Protein AF-A4BJS6-F1 (afdb_monomer_lite)

Foldseek 3Di:
DLLVVVVVPAAEAEDEPVDDDPVVVVVVVVVNVVSCVVVVHHHHYHYHYPPDDDDDDADPVGDDDDDDDDD

InterPro domains:
  IPR001697 Pyruvate kinase [PTHR11817] (1-67)
  IPR015793 Pyruvate kinase, barrel [PF00224] (1-64)
  IPR015813 Pyruvate/Phosphoenolpyruvate kinase-like domain superfamily [SSF51621] (1-59)
  IPR040442 Pyruvate kinase-like domain superfamily [G3DSA:3.20.20.60] (1-67)

pLDDT: mean 93.0, std 5.1, range [71.94, 97.88]

Radius of gyration: 18.94 Å; chains: 1; bounding box: 32×31×56 Å

Organism: NCBI:txid314283

Secondary structure (DSSP, 8-state):
-HHHHHHHT--EEEEETTSS-HHHHHHHHHHHHHHHHHTT---EEEEE---S---PPPPTTS--PPPPPP-

Structure (mmCIF, N/CA/C/O backbone):
data_AF-A4BJS6-F1
#
_entry.id   AF-A4BJS6-F1
#
loop_
_atom_site.group_PDB
_atom_site.id
_atom_site.type_symbol
_atom_site.label_atom_id
_atom_site.label_alt_id
_atom_site.label_comp_id
_atom_site.label_asym_id
_atom_site.label_entity_id
_atom_site.label_seq_id
_atom_site.pdbx_PDB_ins_code
_atom_site.Cartn_x
_atom_site.Cartn_y
_atom_site.Cartn_z
_atom_site.occupancy
_atom_site.B_iso_or_equiv
_atom_site.auth_seq_id
_atom_site.auth_comp_id
_atom_site.auth_asym_id
_atom_site.auth_atom_id
_atom_site.pdbx_PDB_model_num
ATOM 1 N N . MET A 1 1 ? -12.509 8.646 -1.244 1.00 91.00 1 MET A N 1
ATOM 2 C CA . MET A 1 1 ? -12.432 7.279 -1.819 1.00 91.00 1 MET A CA 1
ATOM 3 C C . MET A 1 1 ? -12.066 6.232 -0.765 1.00 91.00 1 MET A C 1
ATOM 5 O O . MET A 1 1 ? -12.831 5.291 -0.611 1.00 91.00 1 MET A O 1
ATOM 9 N N . LEU A 1 2 ? -10.977 6.403 0.004 1.00 94.06 2 LEU A N 1
ATOM 10 C CA . LEU A 1 2 ? -10.511 5.415 1.001 1.00 94.06 2 LEU A CA 1
ATOM 11 C C . LEU A 1 2 ? -11.593 4.952 1.991 1.00 94.06 2 LEU A C 1
ATOM 13 O O . LEU A 1 2 ? -11.785 3.752 2.148 1.00 94.06 2 LEU A O 1
ATOM 17 N N . ALA A 1 3 ? -12.363 5.873 2.580 1.00 96.00 3 ALA A N 1
ATOM 18 C CA . ALA A 1 3 ? -13.464 5.520 3.483 1.00 96.00 3 ALA A CA 1
ATOM 19 C C . ALA A 1 3 ? -14.496 4.573 2.844 1.00 96.00 3 ALA A C 1
ATOM 21 O O . ALA A 1 3 ? -14.924 3.616 3.484 1.00 96.00 3 ALA A O 1
ATOM 22 N N . LYS A 1 4 ? -14.829 4.774 1.559 1.00 97.69 4 LYS A N 1
ATOM 23 C CA . LYS A 1 4 ? -15.743 3.887 0.821 1.00 97.69 4 LYS A CA 1
ATOM 24 C C . LYS A 1 4 ? -15.153 2.485 0.661 1.00 97.69 4 LYS A C 1
ATOM 26 O O . LYS A 1 4 ? -15.870 1.513 0.848 1.00 97.69 4 LYS A O 1
ATOM 31 N N . LEU A 1 5 ? -13.851 2.373 0.378 1.00 97.38 5 LEU A N 1
ATOM 32 C CA . LEU A 1 5 ? -13.167 1.077 0.265 1.00 97.38 5 LEU A CA 1
ATOM 33 C C . LEU A 1 5 ? -13.140 0.334 1.608 1.00 97.38 5 LEU A C 1
ATOM 35 O O . LEU A 1 5 ? -13.430 -0.857 1.662 1.00 97.38 5 LEU A O 1
ATOM 39 N N . VAL A 1 6 ? -12.857 1.035 2.709 1.00 97.31 6 VAL A N 1
ATOM 40 C CA . VAL A 1 6 ? -12.877 0.454 4.065 1.00 97.31 6 VAL A CA 1
ATOM 41 C C . VAL A 1 6 ? -14.295 0.039 4.477 1.00 97.31 6 VAL A C 1
ATOM 43 O O . VAL A 1 6 ? -14.501 -1.011 5.094 1.00 97.31 6 VAL A O 1
ATOM 46 N N . GLN A 1 7 ? -15.307 0.825 4.109 1.00 97.00 7 GLN A N 1
ATOM 47 C CA . GLN A 1 7 ? -16.708 0.455 4.307 1.00 97.00 7 GLN A CA 1
ATOM 48 C C . GLN A 1 7 ? -17.088 -0.786 3.495 1.00 97.00 7 GLN A C 1
ATOM 50 O O . GLN A 1 7 ? -17.693 -1.690 4.067 1.00 97.00 7 GLN A O 1
ATOM 55 N N . ALA A 1 8 ? -16.646 -0.862 2.238 1.00 97.56 8 ALA A N 1
ATOM 56 C CA . ALA A 1 8 ? -16.868 -1.985 1.329 1.00 97.56 8 ALA A CA 1
ATOM 57 C C . ALA A 1 8 ? -16.081 -3.263 1.686 1.00 97.56 8 ALA A C 1
ATOM 59 O O . ALA A 1 8 ? -16.351 -4.307 1.103 1.00 97.56 8 ALA A O 1
ATOM 60 N N . GLY A 1 9 ? -15.144 -3.206 2.642 1.00 95.94 9 GLY A N 1
ATOM 61 C CA . GLY A 1 9 ? -14.466 -4.392 3.182 1.00 95.94 9 GLY A CA 1
ATOM 62 C C . GLY A 1 9 ? -12.949 -4.440 2.999 1.00 95.94 9 GLY A C 1
ATOM 63 O O . GLY A 1 9 ? -12.352 -5.478 3.247 1.00 95.94 9 GLY A O 1
ATOM 64 N N . MET A 1 10 ? -12.290 -3.350 2.597 1.00 97.62 10 MET A N 1
ATOM 65 C CA . MET A 1 10 ? -10.826 -3.322 2.501 1.00 97.62 10 MET A CA 1
ATOM 66 C C . MET A 1 10 ? -10.165 -3.528 3.877 1.00 97.62 10 MET A C 1
ATOM 68 O O . MET A 1 10 ? -10.309 -2.693 4.770 1.00 97.62 10 MET A O 1
ATOM 72 N N . ASN A 1 11 ? -9.390 -4.608 4.027 1.00 97.25 11 ASN A N 1
ATOM 73 C CA . ASN A 1 11 ? -8.650 -4.928 5.259 1.00 97.25 11 ASN A CA 1
ATOM 74 C C . ASN A 1 11 ? -7.168 -4.529 5.216 1.00 97.25 11 ASN A C 1
ATOM 76 O O . ASN A 1 11 ? -6.556 -4.320 6.263 1.00 97.25 11 ASN A O 1
ATOM 80 N N . VAL A 1 12 ? -6.583 -4.438 4.020 1.00 97.69 12 VAL A N 1
ATOM 81 C CA . VAL A 1 12 ? -5.160 -4.148 3.810 1.00 97.69 12 VAL A CA 1
ATOM 82 C C . VAL A 1 12 ? -5.030 -3.113 2.699 1.00 97.69 12 VAL A C 1
ATOM 84 O O . VAL A 1 12 ? -5.571 -3.305 1.613 1.00 97.69 12 VAL A O 1
ATOM 87 N N . MET A 1 13 ? -4.290 -2.035 2.953 1.00 97.31 13 MET A N 1
ATOM 88 C CA . MET A 1 13 ? -3.870 -1.085 1.925 1.00 97.31 13 MET A CA 1
ATOM 89 C C . MET A 1 13 ? -2.435 -1.409 1.499 1.00 97.31 13 MET A C 1
ATOM 91 O O . MET A 1 13 ? -1.508 -1.282 2.299 1.00 97.31 13 MET A O 1
ATOM 95 N N . ARG A 1 14 ? -2.254 -1.830 0.244 1.00 96.88 14 ARG A N 1
ATOM 96 C CA . ARG A 1 14 ? -0.936 -2.084 -0.357 1.00 96.88 14 ARG A CA 1
ATOM 97 C C . ARG A 1 14 ? -0.349 -0.788 -0.913 1.00 96.88 14 ARG A C 1
ATOM 99 O O . ARG A 1 14 ? -0.979 -0.136 -1.742 1.00 96.88 14 ARG A O 1
ATOM 106 N N . LEU A 1 15 ? 0.867 -0.457 -0.494 1.00 95.00 15 LEU A N 1
ATOM 107 C CA . LEU A 1 15 ? 1.688 0.614 -1.051 1.00 95.00 15 LEU A CA 1
ATOM 108 C C . LEU A 1 15 ? 2.784 -0.013 -1.905 1.00 95.00 15 LEU A C 1
ATOM 110 O O . LEU A 1 15 ? 3.684 -0.663 -1.381 1.00 95.00 15 LEU A O 1
ATOM 114 N N . ASN A 1 16 ? 2.679 0.158 -3.221 1.00 92.62 16 ASN A N 1
ATOM 115 C CA . ASN A 1 16 ? 3.672 -0.341 -4.166 1.00 92.62 16 ASN A CA 1
ATOM 116 C C . ASN A 1 16 ? 4.806 0.677 -4.313 1.00 92.62 16 ASN A C 1
ATOM 118 O O . ASN A 1 16 ? 4.584 1.751 -4.866 1.00 92.62 16 ASN A O 1
ATOM 122 N N . PHE A 1 17 ? 6.008 0.326 -3.855 1.00 90.12 17 PHE A N 1
ATOM 123 C CA . PHE A 1 17 ? 7.189 1.198 -3.893 1.00 90.12 17 PHE A CA 1
ATOM 124 C C . PHE A 1 17 ? 7.883 1.234 -5.258 1.00 90.12 17 PHE A C 1
ATOM 126 O O . PHE A 1 17 ? 8.866 1.945 -5.441 1.00 90.12 17 PHE A O 1
ATOM 133 N N . SER A 1 18 ? 7.368 0.504 -6.248 1.00 87.19 18 SER A N 1
ATOM 134 C CA . SER A 1 18 ? 7.808 0.656 -7.639 1.00 87.19 18 SER A CA 1
ATOM 135 C C . SER A 1 18 ? 7.399 2.006 -8.241 1.00 87.19 18 SER A C 1
ATOM 137 O O . SER A 1 18 ? 7.922 2.378 -9.291 1.00 87.19 18 SER A O 1
ATOM 139 N N . HIS A 1 19 ? 6.456 2.710 -7.603 1.00 84.44 19 HIS A N 1
ATOM 140 C CA . HIS A 1 19 ? 5.905 3.992 -8.034 1.00 84.44 19 HIS 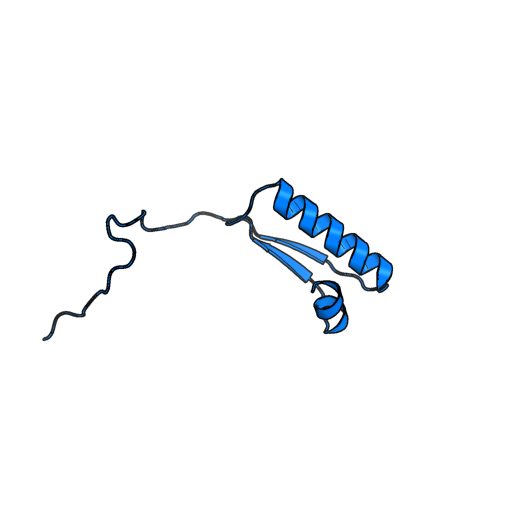A CA 1
ATOM 141 C C . HIS A 1 19 ? 5.686 4.925 -6.834 1.00 84.44 19 HIS A C 1
ATOM 143 O O . HIS A 1 19 ? 5.459 4.460 -5.716 1.00 84.44 19 HIS A O 1
ATOM 149 N N . GLY A 1 20 ? 5.672 6.233 -7.092 1.00 84.88 20 GLY A N 1
ATOM 150 C CA . GLY A 1 20 ? 5.471 7.262 -6.068 1.00 84.88 20 GLY A CA 1
ATOM 151 C C . GLY A 1 20 ? 6.729 7.552 -5.250 1.00 84.88 20 GLY A C 1
ATOM 152 O O . GLY A 1 20 ? 7.654 6.740 -5.189 1.00 84.88 20 GLY A O 1
ATOM 153 N N . ASP A 1 21 ? 6.757 8.729 -4.637 1.00 91.19 21 ASP A N 1
ATOM 154 C CA . ASP A 1 21 ? 7.823 9.164 -3.737 1.00 91.19 21 ASP A CA 1
ATOM 155 C C . ASP A 1 21 ? 7.453 8.932 -2.259 1.00 91.19 21 ASP A C 1
ATOM 157 O O . ASP A 1 21 ? 6.368 8.446 -1.917 1.00 91.19 21 ASP A O 1
ATOM 161 N N . TYR A 1 22 ? 8.394 9.231 -1.360 1.00 92.25 22 TYR A N 1
ATOM 162 C CA . TYR A 1 22 ? 8.195 9.054 0.079 1.00 92.25 22 TYR A CA 1
ATOM 163 C C . TYR A 1 22 ? 7.067 9.928 0.639 1.00 92.25 22 TYR A C 1
ATOM 165 O O . TYR A 1 22 ? 6.340 9.467 1.524 1.00 92.25 22 TYR A O 1
ATOM 173 N N . ASP A 1 23 ? 6.897 11.145 0.121 1.00 95.00 23 ASP A N 1
ATOM 174 C CA . ASP A 1 23 ? 5.894 12.094 0.605 1.00 95.00 23 ASP A CA 1
ATOM 175 C C . ASP A 1 23 ? 4.483 11.616 0.245 1.00 95.00 23 ASP A C 1
ATOM 177 O O . ASP A 1 23 ? 3.584 11.597 1.092 1.00 95.00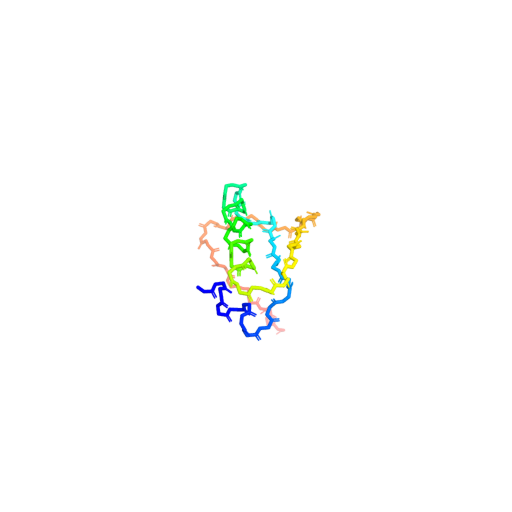 23 ASP A O 1
ATOM 181 N N . GLU A 1 24 ? 4.298 11.121 -0.980 1.00 93.56 24 GLU A N 1
ATOM 182 C CA . GLU A 1 24 ? 3.039 10.549 -1.441 1.00 93.56 24 GLU A CA 1
ATOM 183 C C . GLU A 1 24 ? 2.646 9.315 -0.615 1.00 93.56 24 GLU A C 1
ATOM 185 O O . GLU A 1 24 ? 1.499 9.186 -0.164 1.00 93.56 24 GLU A O 1
ATOM 190 N N . HIS A 1 25 ? 3.591 8.400 -0.373 1.00 94.44 25 HIS A N 1
ATOM 191 C CA . HIS A 1 25 ? 3.335 7.233 0.475 1.00 94.44 25 HIS A CA 1
ATOM 192 C C . HIS A 1 25 ? 3.039 7.640 1.923 1.00 94.44 25 HIS A C 1
ATOM 194 O O . HIS A 1 25 ? 2.118 7.088 2.528 1.00 94.44 25 HIS A O 1
ATOM 200 N N . GLY A 1 26 ? 3.746 8.638 2.461 1.00 95.75 26 GLY A N 1
ATOM 201 C CA . GLY A 1 26 ? 3.502 9.197 3.791 1.00 95.75 26 GLY A CA 1
ATOM 202 C C . GLY A 1 26 ? 2.082 9.746 3.941 1.00 95.75 26 GLY A C 1
ATOM 203 O O . GLY A 1 26 ? 1.365 9.360 4.871 1.00 95.75 26 GLY A O 1
ATOM 204 N N . ALA A 1 27 ? 1.633 10.555 2.980 1.00 96.50 27 ALA A N 1
ATOM 205 C CA . ALA A 1 27 ? 0.276 11.096 2.953 1.00 96.50 27 ALA A CA 1
ATOM 206 C C . ALA A 1 27 ? -0.784 9.981 2.891 1.00 96.50 27 ALA A C 1
ATOM 208 O O . ALA A 1 27 ? -1.776 10.008 3.623 1.00 96.50 27 ALA A O 1
ATOM 209 N N . ARG A 1 28 ? -0.568 8.938 2.075 1.00 95.75 28 ARG A N 1
ATOM 210 C CA . ARG A 1 28 ? -1.476 7.775 2.008 1.00 95.75 28 ARG A CA 1
ATOM 211 C C . ARG A 1 28 ? -1.575 7.043 3.348 1.00 95.75 28 ARG A C 1
ATOM 213 O O . ARG A 1 28 ? -2.677 6.653 3.742 1.00 95.75 28 ARG A O 1
ATOM 220 N N . ILE A 1 29 ? -0.455 6.865 4.054 1.00 97.06 29 ILE A N 1
ATOM 221 C CA . ILE A 1 29 ? -0.423 6.228 5.379 1.00 97.06 29 ILE A CA 1
ATOM 222 C C . ILE A 1 29 ? -1.207 7.057 6.399 1.00 97.06 29 ILE A C 1
ATOM 224 O O . ILE A 1 29 ? -2.008 6.491 7.143 1.00 97.06 29 ILE A O 1
ATOM 228 N N . GLN A 1 30 ? -1.014 8.377 6.431 1.00 97.56 30 GLN A N 1
ATOM 229 C CA . GLN A 1 30 ? -1.761 9.261 7.334 1.00 97.56 30 GLN A CA 1
ATOM 230 C C . GLN A 1 30 ? -3.267 9.167 7.066 1.00 97.56 30 GLN A C 1
ATOM 232 O O . GLN A 1 30 ? -4.036 8.828 7.968 1.00 97.56 30 GLN A O 1
ATOM 237 N N . ASN A 1 31 ? -3.666 9.301 5.801 1.00 97.19 31 ASN A N 1
ATOM 238 C CA . ASN A 1 31 ? -5.066 9.248 5.391 1.00 97.19 31 ASN A CA 1
ATOM 239 C C . ASN A 1 31 ? -5.752 7.928 5.784 1.00 97.19 31 ASN A C 1
ATOM 241 O O . ASN A 1 31 ? -6.879 7.933 6.277 1.00 97.19 31 ASN A O 1
ATOM 245 N N . ILE A 1 32 ? -5.102 6.768 5.594 1.00 97.50 32 ILE A N 1
ATOM 246 C CA . ILE A 1 32 ? -5.728 5.490 5.973 1.00 97.50 32 ILE A CA 1
ATOM 247 C C . ILE A 1 32 ? -5.829 5.317 7.493 1.00 97.50 32 ILE A C 1
ATOM 249 O O . ILE A 1 32 ? -6.738 4.635 7.968 1.00 97.50 32 ILE A O 1
ATOM 253 N N . ARG A 1 33 ? -4.921 5.923 8.272 1.00 97.69 33 ARG A N 1
ATOM 254 C CA . ARG A 1 33 ? -4.960 5.890 9.742 1.00 97.69 33 ARG A CA 1
ATOM 255 C C . ARG A 1 33 ? -6.096 6.749 10.284 1.00 97.69 33 ARG A C 1
ATOM 257 O O . ARG A 1 33 ? -6.799 6.289 11.181 1.00 97.69 33 ARG A O 1
ATOM 264 N N . GLU A 1 34 ? -6.318 7.921 9.701 1.00 97.88 34 GLU A N 1
ATOM 265 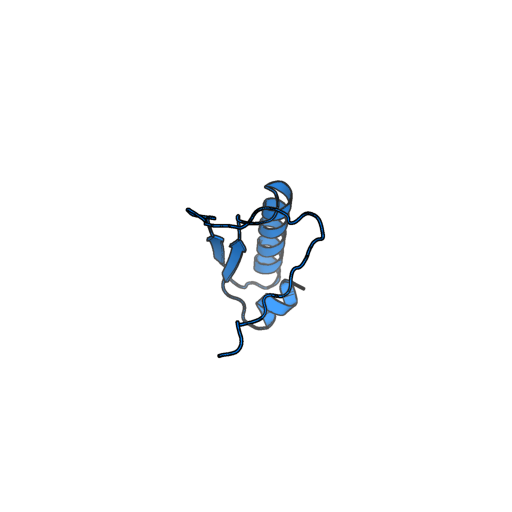C CA . GLU A 1 34 ? -7.470 8.775 10.008 1.00 97.88 34 GLU A CA 1
ATOM 266 C C . GLU A 1 34 ? -8.782 8.053 9.695 1.00 97.88 34 GLU A C 1
ATOM 268 O O . GLU A 1 34 ? -9.593 7.838 10.593 1.00 97.88 34 GLU A O 1
ATOM 273 N N . VAL A 1 35 ? -8.929 7.528 8.475 1.00 97.62 35 VAL A N 1
ATOM 274 C CA . VAL A 1 35 ? -10.124 6.772 8.060 1.00 97.62 35 VAL A CA 1
ATOM 275 C C . VAL A 1 35 ? -10.363 5.537 8.939 1.00 97.62 35 VAL A C 1
ATOM 277 O O . VAL A 1 35 ? -11.500 5.226 9.294 1.00 97.62 35 VAL A O 1
ATOM 280 N N . SER A 1 36 ? -9.303 4.811 9.304 1.00 97.06 36 SER A N 1
ATOM 281 C CA . SER A 1 36 ? -9.383 3.646 10.193 1.00 97.06 36 SER A CA 1
ATOM 282 C C . SER A 1 36 ? -9.903 4.030 11.583 1.00 97.06 36 SER A C 1
ATOM 284 O O . SER A 1 36 ? -10.743 3.316 12.138 1.00 97.06 36 SER A O 1
ATOM 286 N N . LYS A 1 37 ? -9.449 5.173 12.116 1.00 97.25 37 LYS A N 1
ATOM 287 C CA . LYS A 1 37 ? -9.889 5.723 13.403 1.00 97.25 37 LYS A CA 1
ATOM 288 C C . LYS A 1 37 ? -11.342 6.196 13.348 1.00 97.25 37 LYS A C 1
ATOM 290 O O . LYS A 1 37 ? -12.116 5.837 14.228 1.00 97.25 37 LYS A O 1
ATOM 295 N N . GLU A 1 38 ? -11.715 6.949 12.317 1.00 97.38 38 GLU A N 1
ATOM 296 C CA . GLU A 1 38 ? -13.073 7.478 12.126 1.00 97.38 38 GLU A CA 1
ATOM 297 C C . GLU A 1 38 ? -14.121 6.372 11.976 1.00 97.38 38 GLU A C 1
ATOM 299 O O . GLU A 1 38 ? -15.201 6.450 12.554 1.00 97.38 38 GLU A O 1
ATOM 304 N N . LEU A 1 39 ? -13.801 5.317 11.221 1.00 96.81 39 LEU A N 1
ATOM 305 C CA . LEU A 1 39 ? -14.728 4.216 10.954 1.00 96.81 39 LEU A CA 1
ATOM 306 C C . LEU A 1 39 ? -14.678 3.098 12.004 1.00 96.81 39 LEU A C 1
ATOM 308 O O . LEU A 1 39 ? -15.432 2.131 11.889 1.00 96.81 39 LEU A O 1
ATOM 312 N N . GLY A 1 40 ? -13.765 3.172 12.979 1.00 97.00 40 GLY A N 1
ATOM 313 C CA . GLY A 1 40 ? -13.558 2.117 13.977 1.00 97.00 40 GLY A CA 1
ATOM 314 C C . GLY A 1 40 ? -13.144 0.764 13.376 1.00 9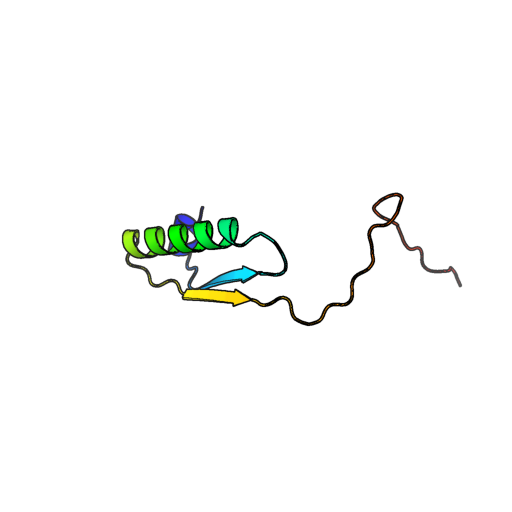7.00 40 GLY A C 1
ATOM 315 O O . GLY A 1 40 ? -13.361 -0.283 13.985 1.00 97.00 40 GLY A O 1
ATOM 316 N N . LYS A 1 41 ? -12.568 0.760 12.169 1.00 96.31 41 LYS A N 1
ATOM 317 C CA . LYS A 1 41 ? -12.193 -0.450 11.422 1.00 96.31 41 LYS A CA 1
ATOM 318 C C . LYS A 1 41 ? -10.681 -0.588 11.370 1.00 96.31 41 LYS A C 1
ATOM 320 O O . LYS A 1 41 ? -9.986 0.357 11.014 1.00 96.31 41 LYS A O 1
ATOM 325 N N . LYS A 1 42 ? -10.159 -1.779 11.665 1.00 96.06 42 LYS A N 1
ATOM 326 C CA . LYS A 1 42 ? -8.723 -2.068 11.545 1.00 96.06 42 LYS A CA 1
ATOM 327 C C . LYS A 1 42 ? -8.349 -2.273 10.079 1.00 96.06 42 LYS A C 1
ATOM 329 O O . LYS A 1 42 ? -8.887 -3.166 9.430 1.00 96.06 42 LYS A O 1
ATOM 334 N N . VAL A 1 43 ? -7.401 -1.472 9.595 1.00 97.69 43 VAL A N 1
ATOM 335 C CA . VAL A 1 43 ? -6.829 -1.601 8.249 1.00 97.69 43 VAL A CA 1
ATOM 336 C C . VAL A 1 43 ? -5.308 -1.684 8.356 1.00 97.69 43 VAL A C 1
ATOM 338 O O . VAL A 1 43 ? -4.651 -0.781 8.887 1.00 97.69 43 VAL A O 1
ATOM 341 N N . ALA A 1 44 ? -4.736 -2.784 7.876 1.00 97.81 44 ALA A N 1
ATOM 342 C CA . ALA A 1 44 ? -3.292 -2.957 7.812 1.00 97.81 44 ALA A CA 1
ATOM 343 C C . ALA A 1 44 ? -2.698 -2.169 6.635 1.00 97.81 44 ALA A C 1
ATOM 345 O O . ALA A 1 44 ? -3.378 -1.886 5.650 1.00 97.81 44 ALA A O 1
ATOM 346 N N . VAL A 1 45 ? -1.416 -1.828 6.737 1.00 97.25 45 VAL A N 1
ATOM 347 C CA . VAL A 1 45 ? -0.648 -1.241 5.633 1.00 97.25 45 VAL A CA 1
ATOM 348 C C . VAL A 1 45 ? 0.411 -2.257 5.239 1.00 97.25 45 VAL A C 1
ATOM 350 O O . VAL A 1 45 ? 1.171 -2.699 6.098 1.00 97.25 45 VAL A O 1
ATOM 353 N N . LEU A 1 46 ? 0.429 -2.639 3.964 1.00 97.06 46 LEU A N 1
ATOM 354 C CA . LEU A 1 46 ? 1.416 -3.546 3.394 1.00 97.06 46 LEU A CA 1
ATOM 355 C C . LEU A 1 46 ? 2.363 -2.736 2.516 1.00 97.06 46 LEU A C 1
ATOM 357 O O . LEU A 1 46 ? 1.929 -2.092 1.561 1.00 97.06 46 LEU A O 1
ATOM 361 N N . LEU A 1 47 ? 3.646 -2.785 2.855 1.00 94.00 47 LEU A N 1
ATOM 362 C CA . LEU A 1 47 ? 4.721 -2.218 2.053 1.00 94.00 47 LEU A CA 1
ATOM 363 C C . LEU A 1 47 ? 5.198 -3.269 1.060 1.00 94.00 47 LEU A C 1
ATOM 365 O O . LEU A 1 47 ? 5.664 -4.331 1.466 1.00 94.00 47 LEU A O 1
ATOM 369 N N . ASP A 1 48 ? 5.049 -2.972 -0.224 1.00 93.38 48 ASP A N 1
ATOM 370 C CA . ASP A 1 48 ? 5.465 -3.854 -1.302 1.00 93.38 48 ASP A CA 1
ATOM 371 C C . ASP A 1 48 ? 6.721 -3.295 -1.965 1.00 93.38 48 ASP A C 1
ATOM 373 O O . ASP A 1 48 ? 6.693 -2.233 -2.596 1.00 93.38 48 ASP A O 1
ATOM 377 N N . THR A 1 49 ? 7.836 -3.986 -1.746 1.00 88.50 49 THR A N 1
ATOM 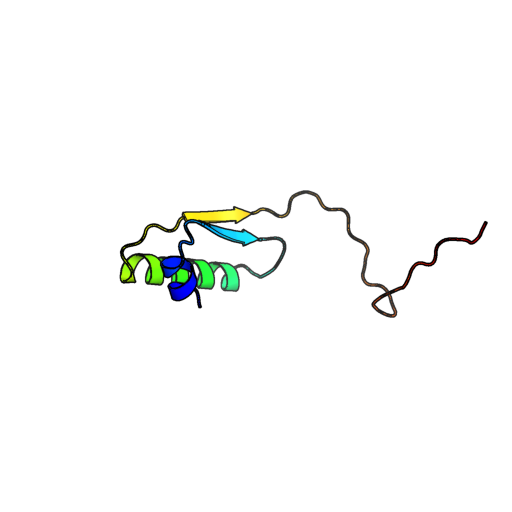378 C CA . THR A 1 49 ? 9.149 -3.574 -2.228 1.00 88.50 49 THR A CA 1
ATOM 379 C C . THR A 1 49 ? 9.318 -3.959 -3.693 1.00 88.50 49 THR A C 1
ATOM 381 O O . THR A 1 49 ? 8.830 -4.981 -4.160 1.00 88.50 49 THR A O 1
ATOM 384 N N . LYS A 1 50 ? 10.043 -3.125 -4.437 1.00 81.44 50 LYS A N 1
ATOM 385 C CA . LYS A 1 50 ? 10.214 -3.267 -5.887 1.00 81.44 50 LYS A CA 1
ATOM 386 C C . LYS A 1 50 ? 10.870 -4.595 -6.312 1.00 81.44 50 LYS A C 1
ATOM 388 O O . LYS A 1 50 ? 10.495 -5.161 -7.331 1.00 81.44 50 LYS A O 1
ATOM 393 N N . GLY A 1 51 ? 11.836 -5.086 -5.529 1.00 85.69 51 GLY A N 1
ATOM 394 C CA . GLY A 1 51 ? 12.644 -6.259 -5.884 1.00 85.69 51 GLY A CA 1
ATOM 395 C C . GLY A 1 51 ? 13.527 -6.043 -7.130 1.00 85.69 51 GLY A C 1
ATOM 396 O O . GLY A 1 51 ? 13.574 -4.937 -7.674 1.00 85.69 51 GLY A O 1
ATOM 397 N N . PRO A 1 52 ? 14.277 -7.070 -7.570 1.00 87.44 52 PRO A N 1
ATOM 398 C CA . PRO A 1 52 ? 14.981 -7.037 -8.850 1.00 87.44 52 PRO A CA 1
ATOM 399 C C . PRO A 1 52 ? 13.977 -7.057 -10.011 1.00 87.44 52 PRO A C 1
ATOM 401 O O . PRO A 1 52 ? 13.069 -7.887 -10.034 1.00 87.44 52 PRO A O 1
ATOM 404 N N . GLU A 1 53 ? 14.155 -6.171 -10.993 1.00 83.38 53 GLU A N 1
ATOM 405 C CA . GLU A 1 53 ? 13.270 -6.069 -12.157 1.00 83.38 53 GLU A CA 1
ATOM 406 C C . GLU A 1 53 ? 14.041 -6.058 -13.479 1.00 83.38 53 GLU A C 1
ATOM 408 O O . GLU A 1 53 ? 15.153 -5.538 -13.564 1.00 83.38 53 GLU A O 1
ATOM 413 N N . ILE A 1 54 ? 13.413 -6.599 -14.523 1.00 88.25 54 ILE A N 1
ATOM 414 C CA . ILE A 1 54 ? 13.860 -6.484 -15.913 1.00 88.25 54 ILE A CA 1
ATOM 415 C C . ILE A 1 54 ? 12.828 -5.609 -16.626 1.00 88.25 54 ILE A C 1
ATOM 417 O O . ILE A 1 54 ? 11.653 -5.969 -16.683 1.00 88.25 54 ILE A O 1
ATOM 421 N N . ARG A 1 55 ? 13.251 -4.449 -17.139 1.00 88.06 55 ARG A N 1
ATOM 422 C CA . ARG A 1 55 ? 12.401 -3.511 -17.889 1.00 88.06 55 ARG A CA 1
ATOM 423 C C . ARG A 1 55 ? 13.093 -3.073 -19.173 1.00 88.06 55 ARG A C 1
ATOM 425 O O . ARG A 1 55 ? 14.316 -2.955 -19.211 1.00 88.06 55 ARG A O 1
ATOM 432 N N . THR A 1 56 ? 12.305 -2.808 -20.208 1.00 90.50 56 THR A N 1
ATOM 433 C CA . THR A 1 56 ? 12.772 -2.080 -21.390 1.00 90.50 56 THR A CA 1
ATOM 434 C C . THR A 1 56 ? 12.985 -0.609 -21.033 1.00 90.50 56 THR A C 1
ATOM 436 O O . THR A 1 56 ? 12.324 -0.075 -20.140 1.00 90.50 56 THR A O 1
ATOM 439 N N . MET A 1 57 ? 13.918 0.052 -21.716 1.00 89.56 57 MET A N 1
ATOM 440 C CA . MET A 1 57 ? 14.071 1.505 -21.610 1.00 89.56 57 MET A CA 1
ATOM 441 C C . MET A 1 57 ? 12.935 2.218 -22.352 1.00 89.56 57 MET A C 1
ATOM 443 O O . MET A 1 57 ? 12.164 1.583 -23.076 1.00 89.56 57 MET A O 1
ATOM 447 N N . SER A 1 58 ? 12.843 3.537 -22.179 1.00 90.75 58 SER A N 1
ATOM 448 C CA . SER A 1 58 ? 11.983 4.370 -23.018 1.00 90.75 58 SER A CA 1
ATOM 449 C C . SER A 1 58 ? 12.360 4.184 -24.486 1.00 90.75 58 SER A C 1
ATOM 451 O O . SER A 1 58 ? 13.536 4.252 -24.844 1.00 90.75 58 SER A O 1
ATOM 453 N N . LEU A 1 59 ? 11.357 3.935 -25.315 1.00 91.81 59 LEU A N 1
ATOM 454 C CA . LEU A 1 59 ? 11.497 3.867 -26.763 1.00 91.81 59 LEU A CA 1
ATOM 455 C C . LEU A 1 59 ? 11.394 5.288 -27.335 1.00 91.81 59 LEU A C 1
ATOM 457 O O . LEU A 1 59 ? 10.666 6.115 -26.786 1.00 91.81 59 LEU A O 1
ATOM 461 N N . GLU A 1 60 ? 12.128 5.569 -28.414 1.00 89.69 60 GLU A N 1
ATOM 462 C CA . GLU A 1 60 ? 12.217 6.908 -29.023 1.00 89.69 60 GLU A CA 1
ATOM 463 C C . GLU A 1 60 ? 10.842 7.441 -29.460 1.00 89.69 60 GLU A C 1
ATOM 465 O O . GLU A 1 60 ? 10.498 8.579 -29.148 1.00 89.69 60 GLU A O 1
ATOM 470 N N . ASP A 1 61 ? 10.018 6.575 -30.055 1.00 90.50 61 ASP A N 1
ATOM 471 C CA . ASP A 1 61 ? 8.681 6.911 -30.563 1.00 90.50 61 ASP A CA 1
ATOM 472 C C . ASP A 1 61 ? 7.533 6.522 -29.605 1.00 90.50 61 ASP A C 1
ATOM 474 O O . ASP A 1 61 ? 6.360 6.538 -29.983 1.00 90.50 61 ASP A O 1
ATOM 478 N N . GLY A 1 62 ? 7.839 6.167 -28.351 1.00 89.00 62 GLY A N 1
ATOM 479 C CA . GLY A 1 62 ? 6.838 5.682 -27.396 1.00 89.00 62 GLY A CA 1
ATOM 480 C C . GLY A 1 62 ? 6.440 4.224 -27.647 1.00 89.00 62 GLY A C 1
ATOM 481 O O . GLY A 1 62 ? 7.282 3.335 -27.606 1.00 89.00 62 GLY A O 1
ATOM 482 N N . ASP A 1 63 ? 5.159 3.934 -27.841 1.00 90.88 63 ASP A N 1
ATOM 483 C CA . ASP A 1 63 ? 4.691 2.547 -27.934 1.00 90.88 63 ASP A CA 1
ATOM 484 C C . ASP A 1 63 ? 5.001 1.917 -29.306 1.00 90.88 63 ASP A C 1
ATOM 486 O O . ASP A 1 63 ? 4.815 2.540 -30.350 1.00 90.88 63 ASP A O 1
ATOM 490 N N . VAL A 1 64 ? 5.428 0.648 -29.318 1.00 91.25 64 VAL A N 1
ATOM 491 C CA . VAL A 1 64 ? 5.727 -0.117 -30.545 1.00 91.25 64 VAL A CA 1
ATOM 492 C C . VAL A 1 64 ? 4.849 -1.365 -30.626 1.00 91.25 64 VAL A C 1
ATOM 494 O O . VAL A 1 64 ? 4.733 -2.123 -29.661 1.00 91.25 64 VAL A O 1
ATOM 497 N N . LEU A 1 65 ? 4.261 -1.609 -31.801 1.00 92.06 65 LEU A N 1
ATOM 498 C CA . LEU A 1 65 ? 3.544 -2.844 -32.117 1.00 92.06 65 LEU A CA 1
ATOM 499 C C . LEU A 1 65 ? 4.527 -3.905 -32.628 1.00 92.06 65 LEU A C 1
ATOM 501 O O . LEU A 1 65 ? 5.306 -3.652 -33.544 1.00 92.06 65 LEU A O 1
ATOM 505 N N . LEU A 1 66 ? 4.465 -5.107 -32.059 1.00 92.25 66 LEU A N 1
ATOM 506 C CA . LEU A 1 66 ? 5.219 -6.261 -32.544 1.00 92.25 66 LEU A CA 1
ATOM 507 C C . LEU A 1 66 ? 4.299 -7.152 -33.382 1.00 92.25 66 LEU A C 1
ATOM 509 O O . LEU A 1 66 ? 3.299 -7.659 -32.875 1.00 92.25 66 LEU A O 1
ATOM 513 N N . GLU A 1 67 ? 4.657 -7.376 -34.644 1.00 93.62 67 GLU A N 1
ATOM 514 C CA . GLU A 1 67 ? 3.969 -8.331 -35.514 1.00 93.62 67 GLU A CA 1
ATOM 515 C C . GLU A 1 67 ? 4.723 -9.665 -35.544 1.00 93.62 67 GLU A C 1
ATOM 517 O O . GLU A 1 67 ? 5.952 -9.714 -35.654 1.00 93.62 67 GLU A O 1
ATOM 522 N N . ALA A 1 68 ? 3.985 -10.772 -35.444 1.00 92.69 68 ALA A N 1
ATOM 523 C CA . ALA A 1 68 ? 4.562 -12.095 -35.635 1.00 92.69 68 ALA A CA 1
ATOM 524 C C . ALA A 1 68 ? 4.971 -12.270 -37.104 1.00 92.69 68 ALA A C 1
ATOM 526 O O . ALA A 1 68 ? 4.231 -11.887 -38.010 1.00 92.69 68 ALA A O 1
ATOM 527 N N . ARG A 1 69 ? 6.132 -12.889 -37.352 1.00 85.69 69 ARG A N 1
ATOM 528 C CA . ARG A 1 69 ? 6.520 -13.246 -38.721 1.00 85.69 69 ARG A CA 1
ATOM 529 C C . ARG A 1 69 ? 5.484 -14.212 -39.318 1.00 85.69 69 ARG A C 1
ATOM 531 O O . ARG A 1 69 ? 5.217 -15.235 -38.685 1.00 85.69 69 ARG A O 1
ATOM 538 N N . PRO A 1 70 ? 4.934 -13.930 -40.511 1.00 81.19 70 PRO A N 1
ATOM 539 C CA . PRO A 1 70 ? 4.137 -14.912 -41.232 1.00 81.19 70 PRO A CA 1
ATOM 540 C C . PRO A 1 70 ? 5.027 -16.089 -41.666 1.00 81.19 70 PRO A C 1
ATOM 542 O O . PRO A 1 7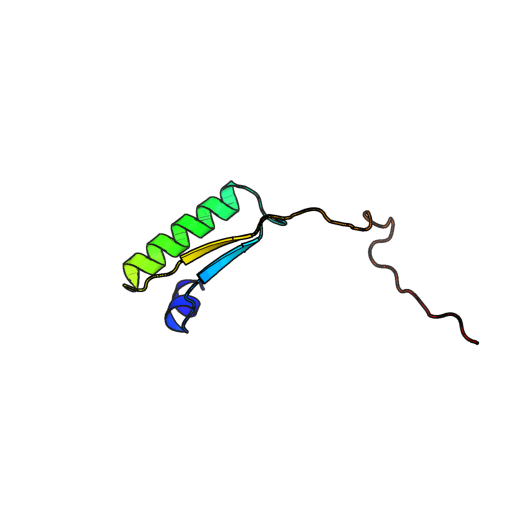0 ? 6.198 -15.887 -42.000 1.00 81.19 70 PRO A O 1
ATOM 545 N N . ASN A 1 71 ? 4.463 -17.301 -41.592 1.00 71.94 71 ASN A N 1
ATOM 546 C CA . ASN A 1 71 ? 5.100 -18.562 -42.001 1.00 71.94 71 ASN A CA 1
ATOM 547 C C . ASN A 1 71 ? 5.424 -18.593 -43.496 1.00 71.94 71 ASN A C 1
ATOM 549 O O . ASN A 1 71 ? 4.566 -18.130 -44.282 1.00 71.94 71 ASN A O 1
#

Sequence (71 aa):
MLAKLVQAGMNVMRLNFSHGDYDEHGARIQNIREVSKELGKKVAVLLDTKGPEIRTMSLEDGDVLLEARPN